Protein AF-A0A533VGX7-F1 (afdb_monomer_lite)

pLDDT: mean 81.73, std 16.18, range [33.44, 95.19]

Structure (mmCIF, N/CA/C/O backbone):
data_AF-A0A533VGX7-F1
#
_entry.id   AF-A0A533VGX7-F1
#
loop_
_atom_site.group_PDB
_atom_site.id
_atom_site.type_symbol
_atom_site.label_atom_id
_atom_site.label_alt_id
_atom_site.label_comp_id
_atom_site.label_asym_id
_atom_site.label_entity_id
_atom_site.label_seq_id
_atom_site.pdbx_PDB_ins_code
_atom_site.Cartn_x
_atom_site.Cartn_y
_atom_site.Cartn_z
_atom_site.occupancy
_atom_site.B_iso_or_equiv
_atom_site.auth_seq_id
_atom_site.auth_comp_id
_ato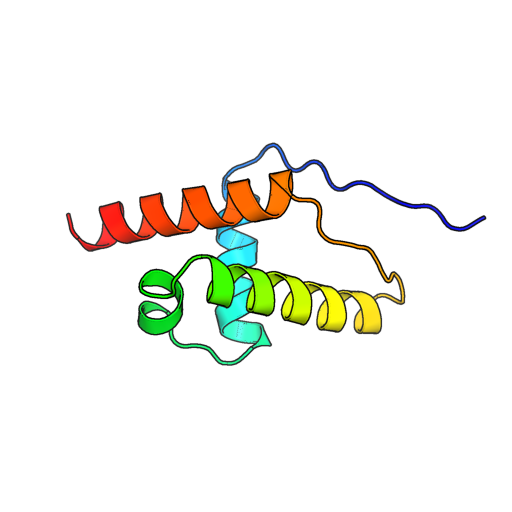m_site.auth_asym_id
_atom_site.auth_atom_id
_atom_site.pdbx_PDB_model_num
ATOM 1 N N . MET A 1 1 ? -9.434 3.511 28.655 1.00 36.56 1 MET A N 1
ATOM 2 C CA . MET A 1 1 ? -8.256 4.155 28.027 1.00 36.56 1 MET A CA 1
ATOM 3 C C . MET A 1 1 ? -8.159 3.662 26.592 1.00 36.56 1 MET A C 1
ATOM 5 O O . MET A 1 1 ? -8.079 2.458 26.401 1.00 36.56 1 MET A O 1
ATOM 9 N N . LYS A 1 2 ? -8.234 4.546 25.587 1.00 35.97 2 LYS A N 1
ATOM 10 C CA . LYS A 1 2 ? -7.978 4.171 24.185 1.00 35.97 2 LYS A CA 1
ATOM 11 C C . LYS A 1 2 ? -6.462 4.163 23.985 1.00 35.97 2 LYS A C 1
ATOM 13 O O . LYS A 1 2 ? -5.855 5.228 23.990 1.00 35.97 2 LYS A O 1
ATOM 18 N N . MET A 1 3 ? -5.854 2.982 23.873 1.00 33.44 3 MET A N 1
ATOM 19 C CA . MET A 1 3 ? -4.450 2.878 23.474 1.00 33.44 3 MET A CA 1
ATOM 20 C C . MET A 1 3 ? -4.331 3.233 21.991 1.00 33.44 3 MET A C 1
ATOM 22 O O . MET A 1 3 ? -4.805 2.504 21.120 1.00 33.44 3 MET A O 1
ATOM 26 N N . VAL A 1 4 ? -3.706 4.373 21.714 1.00 40.59 4 VAL A N 1
ATOM 27 C CA . VAL A 1 4 ? -3.239 4.731 20.377 1.00 40.59 4 VAL A CA 1
ATOM 28 C C . VAL A 1 4 ? -1.861 4.103 20.237 1.00 40.59 4 VAL A C 1
ATOM 30 O O . VAL A 1 4 ? -0.915 4.581 20.853 1.00 40.59 4 VAL A O 1
ATOM 33 N N . PHE A 1 5 ? -1.741 3.015 19.478 1.00 39.31 5 PHE A N 1
ATOM 34 C CA . PHE A 1 5 ? -0.414 2.526 19.118 1.00 39.31 5 PHE A CA 1
ATOM 35 C C . PHE A 1 5 ? -0.031 3.173 17.792 1.00 39.31 5 PHE A C 1
ATOM 37 O O . PHE A 1 5 ? -0.698 2.968 16.772 1.00 39.31 5 PHE A O 1
ATOM 44 N N . ILE A 1 6 ? 1.026 3.973 17.840 1.00 45.38 6 ILE A N 1
ATOM 45 C CA . ILE A 1 6 ? 1.728 4.463 16.663 1.00 45.38 6 ILE A CA 1
ATOM 46 C C . ILE A 1 6 ? 2.554 3.278 16.181 1.00 45.38 6 ILE A C 1
ATOM 48 O O . ILE A 1 6 ? 3.449 2.814 16.879 1.00 45.38 6 ILE A O 1
ATOM 52 N N . ILE A 1 7 ? 2.178 2.720 15.038 1.00 49.19 7 ILE A N 1
ATOM 53 C CA . ILE A 1 7 ? 2.980 1.701 14.379 1.00 49.19 7 ILE A CA 1
ATOM 54 C C . ILE A 1 7 ? 4.131 2.465 13.706 1.00 49.19 7 ILE A C 1
ATOM 56 O O . ILE A 1 7 ? 3.923 3.031 12.635 1.00 49.19 7 ILE A O 1
ATOM 60 N N . SER A 1 8 ? 5.301 2.562 14.349 1.00 47.00 8 SER A N 1
ATOM 61 C CA . SER A 1 8 ? 6.543 2.820 13.609 1.00 47.00 8 SER A CA 1
ATOM 62 C C . SER A 1 8 ? 7.063 1.458 13.157 1.00 47.00 8 SER A C 1
ATOM 64 O O . SER A 1 8 ? 7.341 0.582 13.973 1.00 47.00 8 SER A O 1
ATOM 66 N N . LEU A 1 9 ? 7.056 1.228 11.848 1.00 52.50 9 LEU A N 1
ATOM 67 C CA . LEU A 1 9 ? 7.610 0.025 11.231 1.00 52.50 9 LEU A CA 1
ATOM 68 C C . LEU A 1 9 ? 8.799 0.485 10.405 1.00 52.50 9 LEU A C 1
ATOM 70 O O . LEU A 1 9 ? 8.633 0.864 9.254 1.00 52.50 9 LEU A O 1
ATOM 74 N N . ASP A 1 10 ? 9.979 0.472 11.014 1.00 55.75 10 ASP A N 1
ATOM 75 C CA . ASP A 1 10 ? 11.264 0.794 10.382 1.00 55.75 10 ASP A CA 1
ATOM 76 C C . ASP A 1 10 ? 11.778 -0.327 9.448 1.00 55.75 10 ASP A C 1
ATOM 78 O O . ASP A 1 10 ? 12.971 -0.417 9.174 1.00 55.75 10 ASP A O 1
ATOM 82 N N . ASP A 1 11 ? 10.907 -1.224 8.975 1.00 66.62 11 ASP A N 1
ATOM 83 C CA . ASP A 1 11 ? 11.305 -2.431 8.245 1.00 66.62 11 ASP A CA 1
ATOM 84 C C . ASP A 1 11 ? 10.614 -2.490 6.878 1.00 66.62 11 ASP A C 1
ATOM 86 O O . ASP A 1 11 ? 9.385 -2.571 6.782 1.00 66.62 11 ASP A O 1
ATOM 90 N N . GLN A 1 12 ? 11.448 -2.443 5.834 1.00 66.44 12 GLN A N 1
ATOM 91 C CA . GLN A 1 12 ? 11.095 -2.458 4.411 1.00 66.44 12 GLN A CA 1
ATOM 92 C C . GLN A 1 12 ? 10.152 -3.614 4.054 1.00 66.44 12 GLN A C 1
ATOM 94 O O . GLN A 1 12 ? 9.229 -3.441 3.258 1.00 66.44 12 GLN A O 1
ATOM 99 N N . SER A 1 13 ? 10.308 -4.761 4.721 1.00 73.44 13 SER A N 1
ATOM 100 C CA . SER A 1 13 ? 9.466 -5.948 4.534 1.00 73.44 13 SER A CA 1
ATOM 101 C C . SER A 1 13 ? 7.984 -5.666 4.817 1.00 73.44 13 SER A C 1
ATOM 103 O O . SER A 1 13 ? 7.098 -6.281 4.223 1.00 73.44 13 SER A O 1
ATOM 105 N N . ASN A 1 14 ? 7.686 -4.710 5.704 1.00 79.44 14 ASN A N 1
ATOM 106 C CA . ASN A 1 14 ? 6.310 -4.362 6.047 1.00 79.44 14 ASN A CA 1
ATOM 107 C C . ASN A 1 14 ? 5.643 -3.480 4.999 1.00 79.44 14 ASN A C 1
ATOM 109 O O . ASN A 1 14 ? 4.440 -3.611 4.789 1.00 79.44 14 ASN A O 1
ATOM 113 N N . TYR A 1 15 ? 6.391 -2.591 4.346 1.00 86.75 15 TYR A N 1
ATOM 114 C CA . TYR A 1 15 ? 5.836 -1.761 3.279 1.00 86.75 15 TYR A CA 1
ATOM 115 C C . TYR A 1 15 ? 5.449 -2.619 2.076 1.00 86.75 15 TYR A C 1
ATOM 117 O O . TYR A 1 15 ? 4.352 -2.450 1.552 1.00 86.75 15 TYR A O 1
ATOM 125 N N . PHE A 1 16 ? 6.284 -3.606 1.736 1.00 85.12 16 PHE A N 1
ATOM 126 C CA . PHE A 1 16 ? 5.978 -4.623 0.725 1.00 85.12 16 PHE A CA 1
ATOM 127 C C . PHE A 1 16 ? 4.709 -5.395 1.060 1.00 85.12 16 PHE A C 1
ATOM 129 O O . PHE A 1 16 ? 3.778 -5.485 0.264 1.00 85.12 16 PHE A O 1
ATOM 136 N N . PHE A 1 17 ? 4.657 -5.917 2.288 1.00 87.62 17 PHE A N 1
ATOM 137 C CA . PHE A 1 17 ? 3.512 -6.673 2.761 1.00 87.62 17 PHE A CA 1
ATOM 138 C C . PHE A 1 17 ? 2.228 -5.845 2.679 1.00 87.62 17 PHE A C 1
ATOM 140 O O . PHE A 1 17 ? 1.203 -6.347 2.236 1.00 87.62 17 PHE A O 1
ATOM 147 N N . VAL A 1 18 ? 2.272 -4.572 3.077 1.00 89.25 18 VAL A N 1
ATOM 148 C CA . VAL A 1 18 ? 1.113 -3.674 3.010 1.00 89.25 18 VAL A CA 1
ATOM 149 C C . VAL A 1 18 ? 0.680 -3.438 1.568 1.00 89.25 18 VAL A C 1
ATOM 151 O O . VAL A 1 18 ? -0.517 -3.507 1.305 1.00 89.25 18 VAL A O 1
ATOM 154 N N . LEU A 1 19 ? 1.624 -3.200 0.652 1.00 91.25 19 LEU A N 1
ATOM 155 C CA . LEU A 1 19 ? 1.342 -3.043 -0.775 1.00 91.25 19 LEU A CA 1
ATOM 156 C C . LEU A 1 19 ? 0.572 -4.266 -1.311 1.00 91.25 19 LEU A C 1
ATOM 158 O O . LEU A 1 19 ? -0.542 -4.124 -1.803 1.00 91.25 19 LEU A O 1
ATOM 162 N N . HIS A 1 20 ? 1.073 -5.473 -1.044 1.00 91.62 20 HIS A N 1
ATOM 163 C CA . HIS A 1 20 ? 0.427 -6.727 -1.449 1.00 91.62 20 HIS A CA 1
ATOM 164 C C . HIS A 1 20 ? -0.932 -6.961 -0.775 1.00 91.62 20 HIS A C 1
ATOM 166 O O . HIS A 1 20 ? -1.866 -7.492 -1.371 1.00 91.62 20 HIS A O 1
ATOM 172 N N . GLN A 1 21 ? -1.077 -6.593 0.501 1.00 92.44 21 GLN A N 1
ATOM 173 C CA . GLN A 1 21 ? -2.373 -6.698 1.170 1.00 92.44 21 GLN A CA 1
ATOM 174 C C . GLN A 1 21 ? -3.396 -5.728 0.576 1.00 92.44 21 GLN A C 1
ATOM 176 O O . GLN A 1 21 ? -4.576 -6.056 0.575 1.00 92.44 21 GLN A O 1
ATOM 181 N N . ILE A 1 22 ? -2.974 -4.564 0.074 1.00 93.31 22 ILE A N 1
ATOM 182 C CA . ILE A 1 22 ? -3.860 -3.628 -0.624 1.00 93.31 22 ILE A CA 1
ATOM 183 C C . ILE A 1 22 ? -4.383 -4.257 -1.920 1.00 93.31 22 ILE A C 1
ATOM 185 O O . ILE A 1 22 ? -5.588 -4.191 -2.147 1.00 93.31 22 ILE A O 1
ATOM 189 N N . GLU A 1 23 ? -3.532 -4.920 -2.708 1.00 93.62 23 GLU A N 1
ATOM 190 C CA . GLU A 1 23 ? -3.943 -5.647 -3.925 1.00 93.62 23 GLU A CA 1
ATOM 191 C C . GLU A 1 23 ? -5.046 -6.658 -3.620 1.00 93.62 23 GLU A C 1
ATOM 193 O O . GLU A 1 23 ? -6.113 -6.642 -4.230 1.00 93.62 23 GLU A O 1
ATOM 198 N N . ILE A 1 24 ? -4.811 -7.497 -2.608 1.00 92.94 24 ILE A N 1
ATOM 199 C CA . ILE A 1 24 ? -5.716 -8.586 -2.235 1.00 92.94 24 ILE A CA 1
ATOM 200 C C . ILE A 1 24 ? -7.005 -8.046 -1.605 1.00 92.94 24 ILE A C 1
ATOM 202 O O . ILE A 1 24 ? -8.104 -8.439 -1.993 1.00 92.94 24 ILE A O 1
ATOM 206 N N . ASP A 1 25 ? -6.893 -7.170 -0.604 1.00 92.69 25 ASP A N 1
ATOM 207 C CA . ASP A 1 25 ? -8.043 -6.730 0.192 1.00 92.69 25 ASP A CA 1
ATOM 208 C C . ASP A 1 25 ? -8.918 -5.718 -0.561 1.00 92.69 25 ASP A C 1
ATOM 210 O O . ASP A 1 25 ? -10.100 -5.583 -0.221 1.00 92.69 25 ASP A O 1
ATOM 214 N N . LEU A 1 26 ? -8.361 -4.963 -1.518 1.00 93.69 26 LEU A N 1
ATOM 215 C CA . LEU A 1 26 ? -9.098 -3.988 -2.330 1.00 93.69 26 LEU A CA 1
ATOM 216 C C . LEU A 1 26 ? -9.409 -4.476 -3.751 1.00 93.69 26 LEU A C 1
ATOM 218 O O . LEU A 1 26 ? -10.141 -3.767 -4.438 1.00 93.69 26 LEU A O 1
ATOM 222 N N . ASP A 1 27 ? -8.943 -5.667 -4.139 1.00 94.25 27 ASP A N 1
ATOM 223 C CA . ASP A 1 27 ? -9.136 -6.260 -5.473 1.00 94.25 27 ASP A CA 1
ATOM 224 C C . ASP A 1 27 ? -8.584 -5.351 -6.589 1.00 94.25 27 ASP A C 1
ATOM 226 O O . ASP A 1 27 ? -9.283 -4.972 -7.529 1.00 94.25 27 ASP A O 1
ATOM 230 N N . ILE A 1 28 ? -7.325 -4.932 -6.420 1.00 94.44 28 ILE A N 1
ATOM 231 C CA . ILE A 1 28 ? -6.586 -4.057 -7.342 1.00 94.44 28 ILE A CA 1
ATOM 232 C C . ILE A 1 28 ? -5.502 -4.886 -8.028 1.00 94.44 28 ILE A C 1
ATOM 234 O O . ILE A 1 28 ? -4.781 -5.634 -7.367 1.00 94.44 28 ILE A O 1
ATOM 238 N N . PHE A 1 29 ? -5.362 -4.736 -9.345 1.00 94.31 29 PHE A N 1
ATOM 239 C CA . PHE A 1 29 ? -4.286 -5.387 -10.092 1.00 94.31 29 PHE A CA 1
ATOM 240 C C . PHE A 1 29 ? -2.915 -4.813 -9.717 1.00 94.31 29 PHE A C 1
ATOM 242 O O . PHE A 1 29 ? -2.788 -3.611 -9.499 1.00 94.31 29 PHE A O 1
ATOM 249 N N . HIS A 1 30 ? -1.886 -5.663 -9.705 1.00 92.06 30 HIS A N 1
ATOM 250 C CA . HIS A 1 30 ? -0.517 -5.274 -9.356 1.00 92.06 30 HIS A CA 1
ATOM 251 C C . HIS A 1 30 ? -0.014 -4.086 -10.198 1.00 92.06 30 HIS A C 1
ATOM 253 O O . HIS A 1 30 ? 0.329 -3.042 -9.647 1.00 92.06 30 HIS A O 1
ATOM 259 N N . ASP A 1 31 ? -0.117 -4.182 -11.527 1.00 92.38 31 ASP A N 1
ATOM 260 C CA . ASP A 1 31 ? 0.283 -3.117 -12.459 1.00 92.38 31 ASP A CA 1
ATOM 261 C C . ASP A 1 31 ? -0.470 -1.802 -12.184 1.00 92.38 31 ASP A C 1
ATOM 263 O O . ASP A 1 31 ? 0.115 -0.719 -12.166 1.00 92.38 31 ASP A O 1
ATOM 267 N N . GLU A 1 32 ? -1.775 -1.885 -11.888 1.00 94.06 32 GLU A N 1
ATOM 268 C CA . GLU A 1 32 ? -2.586 -0.713 -11.540 1.00 94.06 32 GLU A CA 1
ATOM 269 C C . GLU A 1 32 ? -2.089 -0.055 -10.245 1.00 94.06 32 GLU A C 1
ATOM 271 O O . GLU A 1 32 ? -2.112 1.173 -10.119 1.00 94.06 32 GLU A O 1
ATOM 276 N N . LEU A 1 33 ? -1.636 -0.859 -9.281 1.00 92.94 33 LEU A N 1
ATOM 277 C CA . LEU A 1 33 ? -1.096 -0.378 -8.018 1.00 92.94 33 LEU A CA 1
ATOM 278 C C . LEU A 1 33 ? 0.269 0.293 -8.199 1.00 92.94 33 LEU A C 1
ATOM 280 O O . LEU A 1 33 ? 0.484 1.369 -7.634 1.00 92.94 33 LEU A O 1
ATOM 284 N N . LEU A 1 34 ? 1.161 -0.295 -9.001 1.00 91.75 34 LEU A N 1
ATOM 285 C CA . LEU A 1 34 ? 2.498 0.240 -9.276 1.00 91.75 34 LEU A CA 1
ATOM 286 C C . LEU A 1 34 ? 2.453 1.543 -10.090 1.00 91.75 34 LEU A C 1
ATOM 288 O O . LEU A 1 34 ? 3.158 2.512 -9.769 1.00 91.75 34 LEU A O 1
ATOM 292 N N . GLU A 1 35 ? 1.570 1.615 -11.087 1.00 92.62 35 GLU A N 1
ATOM 293 C CA . GLU A 1 35 ? 1.362 2.804 -11.923 1.00 92.62 35 GLU A CA 1
ATOM 294 C C . GLU A 1 35 ? 0.571 3.914 -11.213 1.00 92.62 35 GLU A C 1
ATOM 296 O O . GLU A 1 35 ? 0.553 5.066 -11.664 1.00 92.62 35 GLU A O 1
ATOM 301 N N . ALA A 1 36 ? -0.077 3.612 -10.084 1.00 92.88 36 ALA A N 1
ATOM 302 C CA . ALA A 1 36 ? -0.937 4.574 -9.414 1.00 92.88 36 ALA A CA 1
ATOM 303 C C . ALA A 1 36 ? -0.174 5.834 -8.959 1.00 92.88 36 ALA A C 1
ATOM 305 O O . ALA A 1 36 ? 0.906 5.747 -8.349 1.00 92.88 36 ALA A O 1
ATOM 306 N N . PRO A 1 37 ? -0.759 7.032 -9.164 1.00 94.25 37 PRO A N 1
ATOM 307 C CA . PRO A 1 37 ? -0.217 8.257 -8.601 1.00 94.25 37 PRO A CA 1
ATOM 308 C C . PRO A 1 37 ? -0.329 8.230 -7.073 1.00 94.25 37 PRO A C 1
ATOM 310 O O . PRO A 1 37 ? -1.223 7.596 -6.503 1.00 94.25 37 PRO A O 1
ATOM 313 N N . LYS A 1 38 ? 0.548 8.983 -6.401 1.00 92.44 38 LYS A N 1
ATOM 314 C CA . LYS A 1 38 ? 0.631 9.033 -4.932 1.00 92.44 38 LYS A CA 1
ATOM 315 C C . LYS A 1 38 ? -0.719 9.290 -4.254 1.00 92.44 38 LYS A C 1
ATOM 317 O O . LYS A 1 38 ? -1.030 8.665 -3.252 1.00 92.44 38 LYS A O 1
ATOM 322 N N . GLU A 1 39 ? -1.533 10.178 -4.814 1.00 93.88 39 GLU A N 1
ATOM 323 C CA . GLU A 1 39 ? -2.848 10.543 -4.269 1.00 93.88 39 GLU A CA 1
ATOM 324 C C . GLU A 1 39 ? -3.818 9.355 -4.247 1.00 93.88 39 GLU A C 1
ATOM 326 O O . GLU A 1 39 ? -4.569 9.178 -3.290 1.00 93.88 39 GLU A O 1
ATOM 331 N N . ARG A 1 40 ? -3.781 8.515 -5.288 1.00 94.38 40 ARG A N 1
ATOM 332 C CA . ARG A 1 40 ? -4.610 7.310 -5.384 1.00 94.38 40 ARG A CA 1
ATOM 333 C C . ARG A 1 40 ? -4.124 6.241 -4.409 1.00 94.38 40 ARG A C 1
ATOM 335 O O . ARG A 1 40 ? -4.937 5.650 -3.703 1.00 94.38 40 ARG A O 1
ATOM 342 N N . LEU A 1 41 ? -2.806 6.067 -4.310 1.00 93.62 41 LEU A N 1
ATOM 343 C CA . LEU A 1 41 ? -2.191 5.164 -3.340 1.00 93.62 41 LEU A CA 1
ATOM 344 C C . LEU A 1 41 ? -2.531 5.569 -1.896 1.00 93.62 41 LEU A C 1
ATOM 346 O O . LEU A 1 41 ? -2.885 4.720 -1.083 1.00 93.62 41 LEU A O 1
ATOM 350 N N . ASP A 1 42 ? -2.505 6.867 -1.587 1.00 93.56 42 ASP A N 1
ATOM 351 C CA . ASP A 1 42 ? -2.881 7.396 -0.274 1.00 93.56 42 ASP A CA 1
ATOM 352 C C . ASP A 1 42 ? -4.324 7.037 0.104 1.00 93.56 42 ASP A C 1
ATOM 354 O O . ASP A 1 42 ? -4.576 6.643 1.247 1.00 93.56 42 ASP A O 1
ATOM 358 N N . VAL A 1 43 ? -5.263 7.149 -0.843 1.00 94.38 43 VAL A N 1
ATOM 359 C CA . VAL A 1 43 ? -6.668 6.763 -0.638 1.00 94.38 43 VAL A CA 1
ATOM 360 C C . VAL A 1 43 ? -6.775 5.269 -0.348 1.00 94.38 43 VAL A C 1
ATOM 362 O O . VAL A 1 43 ? -7.431 4.878 0.61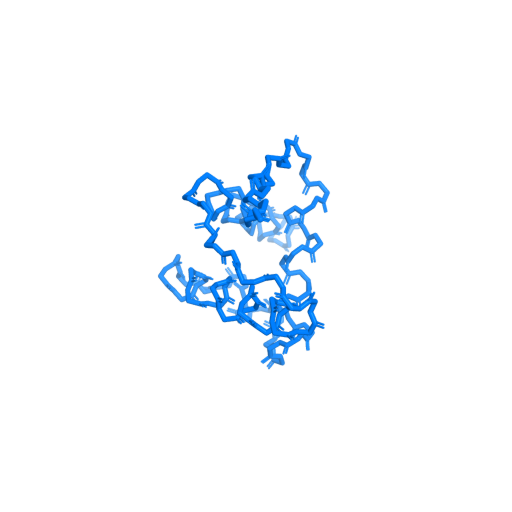7 1.00 94.38 43 VAL A O 1
ATOM 365 N N . TRP A 1 44 ? -6.100 4.429 -1.129 1.00 95.19 44 TRP A N 1
ATOM 366 C CA . TRP A 1 44 ? -6.132 2.980 -0.940 1.00 95.19 44 TRP A CA 1
ATOM 367 C C . TRP A 1 44 ? -5.509 2.530 0.378 1.00 95.19 44 TRP A C 1
ATOM 369 O O . TRP A 1 44 ? -6.089 1.697 1.073 1.00 95.19 44 TRP A O 1
ATOM 379 N N . ILE A 1 45 ? -4.392 3.132 0.790 1.00 92.56 45 ILE A N 1
ATOM 380 C CA . ILE A 1 45 ? -3.789 2.873 2.103 1.00 92.56 45 ILE A CA 1
ATOM 381 C C . ILE A 1 45 ? -4.785 3.206 3.224 1.00 92.56 45 ILE A C 1
ATOM 383 O O . ILE A 1 45 ? -4.923 2.438 4.180 1.00 92.56 45 ILE A O 1
ATOM 387 N N . GLU A 1 46 ? -5.498 4.333 3.125 1.00 91.75 46 GLU A N 1
ATOM 388 C CA . GLU A 1 46 ? -6.515 4.718 4.109 1.00 91.75 46 GLU A CA 1
ATOM 389 C C . GLU A 1 46 ? -7.721 3.773 4.118 1.00 91.75 46 GLU A C 1
ATOM 391 O O . GLU A 1 46 ? -8.182 3.374 5.194 1.00 91.75 46 GLU A O 1
ATOM 396 N N . GLU A 1 47 ? -8.228 3.394 2.943 1.00 92.00 47 GLU A N 1
ATOM 397 C CA . GLU A 1 47 ? -9.329 2.440 2.816 1.00 92.00 47 GLU A CA 1
ATOM 398 C C . GLU A 1 47 ? -8.964 1.079 3.405 1.00 92.00 47 GLU A C 1
ATOM 400 O O . GLU A 1 47 ? -9.729 0.521 4.200 1.00 92.00 47 GLU A O 1
ATOM 405 N N . TRP A 1 48 ? -7.779 0.570 3.073 1.00 91.38 48 TRP A N 1
ATOM 406 C CA . TRP A 1 48 ? -7.252 -0.676 3.610 1.00 91.38 48 TRP A CA 1
ATOM 407 C C . TRP A 1 48 ? -7.160 -0.627 5.138 1.00 91.38 48 TRP A C 1
ATOM 409 O O . TRP A 1 48 ? -7.727 -1.479 5.831 1.00 91.38 48 TRP A O 1
ATOM 419 N N . PHE A 1 49 ? -6.562 0.431 5.696 1.00 89.00 49 PHE A N 1
ATOM 420 C CA . PHE A 1 49 ? -6.485 0.611 7.148 1.00 89.00 49 PHE A CA 1
ATOM 421 C C . PHE A 1 49 ? -7.862 0.683 7.807 1.00 89.00 49 PHE A C 1
ATOM 423 O O . PHE A 1 49 ? -8.058 0.146 8.899 1.00 89.00 49 PHE A O 1
ATOM 430 N N . LYS A 1 50 ? -8.839 1.322 7.157 1.00 87.06 50 LYS A N 1
ATOM 431 C CA . LYS A 1 50 ? -10.218 1.393 7.648 1.00 87.06 50 LYS A CA 1
ATOM 432 C C . LYS A 1 50 ? -10.879 0.013 7.658 1.00 87.06 50 LYS A C 1
ATOM 434 O O . LYS A 1 50 ? -11.510 -0.335 8.658 1.00 87.06 50 LYS A O 1
ATOM 439 N N . ARG A 1 51 ? -10.709 -0.793 6.600 1.00 86.69 51 ARG A N 1
ATOM 440 C CA . ARG A 1 51 ? -11.211 -2.180 6.536 1.00 86.69 51 ARG A CA 1
ATOM 441 C C . ARG A 1 51 ? -10.606 -3.027 7.659 1.00 86.69 51 ARG A C 1
ATOM 443 O O . ARG A 1 51 ? -11.343 -3.603 8.459 1.00 86.69 51 ARG A O 1
ATOM 450 N N . ARG A 1 52 ? -9.277 -3.018 7.808 1.00 83.44 52 ARG A N 1
ATOM 451 C CA . ARG A 1 52 ? -8.561 -3.758 8.867 1.00 83.44 52 ARG A CA 1
ATOM 452 C C . ARG A 1 52 ? -8.896 -3.255 10.276 1.00 83.44 52 ARG A C 1
ATOM 454 O O . ARG A 1 52 ? -9.047 -4.048 11.209 1.00 83.44 52 ARG A O 1
ATOM 461 N N . GLY A 1 53 ? -9.061 -1.946 10.444 1.00 80.75 53 GLY A N 1
ATOM 462 C CA . GLY A 1 53 ? -9.476 -1.324 11.701 1.00 80.75 53 GLY A CA 1
ATOM 463 C C . GLY A 1 53 ? -10.884 -1.738 12.132 1.00 80.75 53 GLY A C 1
ATOM 464 O O . GLY A 1 53 ? -11.117 -1.949 13.321 1.00 80.75 53 GLY A O 1
ATOM 465 N N . ASN A 1 54 ? -11.805 -1.928 11.182 1.00 76.88 54 ASN A N 1
ATOM 466 C CA . ASN A 1 54 ? -13.146 -2.443 11.466 1.00 76.88 54 ASN A CA 1
ATOM 467 C C . ASN A 1 54 ? -13.131 -3.926 11.869 1.00 76.88 54 ASN A C 1
ATOM 469 O O . ASN A 1 54 ? -13.879 -4.305 12.765 1.00 76.88 54 ASN A O 1
ATOM 473 N N . ILE A 1 55 ? -12.256 -4.744 11.273 1.00 76.75 55 ILE A N 1
ATOM 474 C CA . ILE A 1 55 ? -12.095 -6.166 11.635 1.00 76.75 55 ILE A CA 1
ATOM 475 C C . ILE A 1 55 ? -11.510 -6.312 13.049 1.00 76.75 55 ILE A C 1
ATOM 477 O O . ILE A 1 55 ? -11.963 -7.134 13.839 1.00 76.75 55 ILE A O 1
ATOM 481 N N . THR A 1 56 ? -10.505 -5.501 13.386 1.00 73.06 56 THR A N 1
ATOM 482 C CA . THR A 1 56 ? -9.797 -5.583 14.678 1.00 73.06 56 THR A CA 1
ATOM 483 C C . THR A 1 56 ? -10.459 -4.783 15.806 1.00 73.06 56 THR A C 1
ATOM 485 O O . THR A 1 56 ? -10.009 -4.855 16.949 1.00 73.06 56 THR A O 1
ATOM 488 N N . GLY A 1 57 ? -11.481 -3.974 15.503 1.00 71.00 57 GLY A N 1
ATOM 489 C CA . GLY A 1 57 ? -12.100 -3.022 16.436 1.00 71.00 57 GLY A CA 1
ATOM 490 C C . GLY A 1 57 ? -11.218 -1.813 16.791 1.00 71.00 57 GLY A C 1
ATOM 491 O O . GLY A 1 57 ? -11.631 -0.947 17.565 1.00 71.00 57 GLY A O 1
ATOM 492 N N . ASN A 1 58 ? -10.013 -1.722 16.220 1.00 70.44 58 ASN A N 1
ATOM 493 C CA . ASN A 1 58 ? -9.040 -0.668 16.478 1.00 70.44 58 ASN A CA 1
ATOM 494 C C . ASN A 1 58 ? -8.973 0.305 15.301 1.00 70.44 58 ASN A C 1
ATOM 496 O O . ASN A 1 58 ? -8.153 0.167 14.396 1.00 70.44 58 ASN A O 1
ATOM 500 N N . GLN A 1 59 ? -9.799 1.348 15.343 1.00 65.38 59 GLN A N 1
ATOM 501 C CA . GLN A 1 59 ? -9.703 2.441 14.379 1.00 65.38 59 GLN A CA 1
ATOM 502 C C . GLN A 1 59 ? -8.507 3.341 14.706 1.00 65.38 59 GLN A C 1
ATOM 504 O O . GLN A 1 59 ? -8.482 4.020 15.737 1.00 65.38 59 GLN A O 1
ATOM 509 N N . ARG A 1 60 ? -7.511 3.346 13.818 1.00 69.69 60 ARG A N 1
ATOM 510 C CA . ARG A 1 60 ? -6.328 4.211 13.885 1.00 69.69 60 ARG A CA 1
ATOM 511 C C . ARG A 1 60 ? -6.227 5.056 12.625 1.00 69.69 60 ARG A C 1
ATOM 513 O O . ARG A 1 60 ? -6.734 4.672 11.576 1.00 69.69 60 ARG A O 1
ATOM 520 N N . LYS A 1 61 ? -5.571 6.209 12.749 1.00 78.31 61 LYS A N 1
ATOM 521 C CA . LYS A 1 61 ? -5.166 7.011 11.596 1.00 78.31 61 LYS A CA 1
ATOM 522 C C . LYS A 1 61 ? -3.815 6.516 11.099 1.00 78.31 61 LYS A C 1
ATOM 524 O O . LYS A 1 61 ? -2.945 6.208 11.912 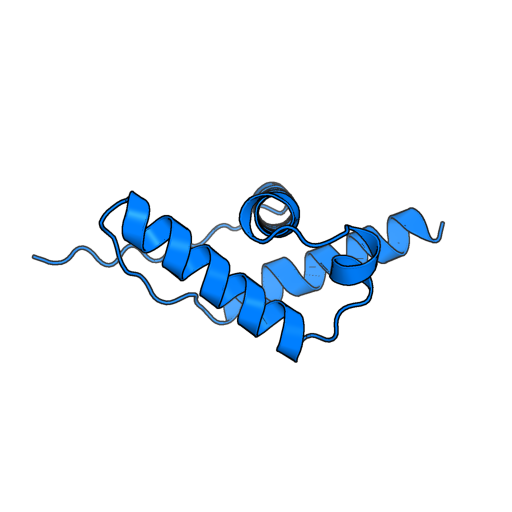1.00 78.31 61 LYS A O 1
ATOM 529 N N . VAL A 1 62 ? -3.662 6.473 9.783 1.00 82.12 62 VAL A N 1
ATOM 530 C CA . VAL A 1 62 ? -2.375 6.215 9.136 1.00 82.12 62 VAL A CA 1
ATOM 531 C C . VAL A 1 62 ? -1.501 7.460 9.289 1.00 82.12 62 VAL A C 1
ATOM 533 O O . VAL A 1 62 ? -1.987 8.575 9.089 1.00 82.12 62 VAL A O 1
ATOM 536 N N . SER A 1 63 ? -0.239 7.295 9.688 1.00 86.50 63 SER A N 1
ATOM 537 C CA . SER A 1 63 ? 0.713 8.409 9.773 1.00 86.50 63 SER A CA 1
ATOM 538 C C . SER A 1 63 ? 1.252 8.785 8.389 1.00 86.50 63 SER A C 1
ATOM 540 O O . SER A 1 63 ? 1.290 7.956 7.479 1.00 86.50 63 SER A O 1
ATOM 542 N N . ALA A 1 64 ? 1.694 10.036 8.228 1.00 87.12 64 ALA A N 1
ATOM 543 C CA . ALA A 1 64 ? 2.323 10.495 6.986 1.00 87.12 64 ALA A CA 1
ATOM 544 C C . ALA A 1 64 ? 3.614 9.716 6.676 1.00 87.12 64 ALA A C 1
ATOM 546 O O . ALA A 1 64 ? 3.823 9.318 5.533 1.00 87.12 64 ALA A O 1
ATOM 547 N N . ASP A 1 65 ? 4.423 9.424 7.698 1.00 86.38 65 ASP A N 1
ATOM 548 C CA . ASP A 1 65 ? 5.670 8.662 7.549 1.00 86.38 65 ASP A CA 1
ATOM 549 C C . ASP A 1 65 ? 5.416 7.249 7.016 1.00 86.38 65 ASP A C 1
ATOM 551 O O . ASP A 1 65 ? 6.128 6.773 6.137 1.00 86.38 65 ASP A O 1
ATOM 555 N N . PHE A 1 66 ? 4.351 6.595 7.490 1.00 85.75 66 PHE A N 1
ATOM 556 C CA . PHE A 1 66 ? 3.966 5.275 7.000 1.00 85.75 66 PHE A CA 1
ATOM 557 C C . PHE A 1 66 ? 3.578 5.317 5.519 1.00 85.75 66 PH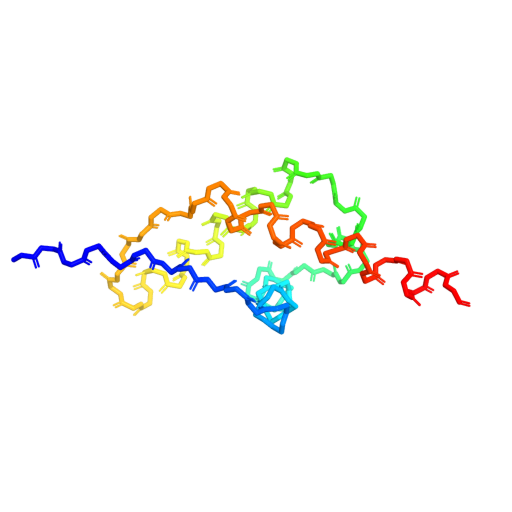E A C 1
ATOM 559 O O . PHE A 1 66 ? 4.053 4.495 4.740 1.00 85.75 66 PHE A O 1
ATOM 566 N N . LYS A 1 67 ? 2.751 6.293 5.119 1.00 89.31 67 LYS A N 1
ATOM 567 C CA . LYS A 1 67 ? 2.362 6.478 3.712 1.00 89.31 67 LYS A CA 1
ATOM 568 C C . LYS A 1 67 ? 3.580 6.711 2.821 1.00 89.31 67 LYS A C 1
ATOM 570 O O . LYS A 1 67 ? 3.685 6.118 1.752 1.00 89.31 67 LYS A O 1
ATOM 575 N N . GLN A 1 68 ? 4.521 7.537 3.282 1.00 90.31 68 GLN A N 1
ATOM 576 C CA . GLN A 1 68 ? 5.758 7.798 2.555 1.00 90.31 68 GLN A CA 1
ATOM 577 C C . GLN A 1 68 ? 6.623 6.536 2.425 1.00 90.31 68 GLN A C 1
ATOM 579 O O . GLN A 1 68 ? 7.192 6.313 1.362 1.00 90.31 68 GLN A O 1
ATOM 584 N N . GLY A 1 69 ? 6.684 5.697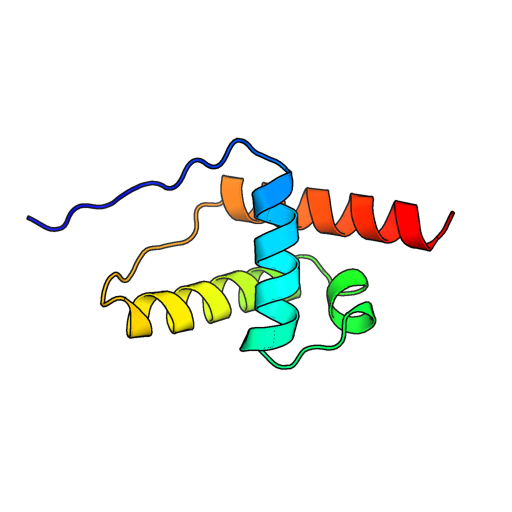 3.462 1.00 89.62 69 GLY A N 1
ATOM 585 C CA . GLY A 1 69 ? 7.369 4.404 3.415 1.00 89.62 69 GLY A CA 1
ATOM 586 C C . GLY A 1 69 ? 6.779 3.446 2.376 1.00 89.62 69 GLY A C 1
ATOM 587 O O . GLY A 1 69 ? 7.523 2.912 1.557 1.00 89.62 69 GLY A O 1
ATOM 588 N N . VAL A 1 70 ? 5.447 3.297 2.341 1.00 89.94 70 VAL A N 1
ATOM 589 C CA . VAL A 1 70 ? 4.754 2.479 1.323 1.00 89.94 70 VAL A CA 1
ATOM 590 C C . VAL A 1 70 ? 5.000 3.023 -0.085 1.00 89.94 70 VAL A C 1
ATOM 592 O O . VAL A 1 70 ? 5.315 2.257 -0.990 1.00 89.94 70 VAL A O 1
ATOM 595 N N . PHE A 1 71 ? 4.923 4.344 -0.269 1.00 90.75 71 PHE A N 1
ATOM 596 C CA . PHE A 1 71 ? 5.190 4.969 -1.565 1.00 90.75 71 PHE A CA 1
ATOM 597 C C . PHE A 1 71 ? 6.627 4.738 -2.045 1.00 90.75 71 PHE A C 1
ATOM 599 O O . PHE A 1 71 ? 6.822 4.340 -3.187 1.00 90.75 71 PHE A O 1
ATOM 606 N N . ASN A 1 72 ? 7.626 4.951 -1.182 1.00 91.19 72 ASN A N 1
ATOM 607 C CA . ASN A 1 72 ? 9.025 4.710 -1.538 1.00 91.19 72 ASN A CA 1
ATOM 608 C C . ASN A 1 72 ? 9.235 3.266 -1.997 1.00 91.19 72 ASN A C 1
ATOM 610 O O . ASN A 1 72 ? 10.011 3.018 -2.912 1.00 91.19 72 ASN A O 1
ATOM 614 N N . TRP A 1 73 ? 8.541 2.322 -1.362 1.00 90.06 73 TRP A N 1
ATOM 615 C CA . TRP A 1 73 ? 8.697 0.917 -1.688 1.00 90.06 73 TRP A CA 1
ATOM 616 C C . TRP A 1 73 ? 8.005 0.511 -2.987 1.00 90.06 73 TRP A C 1
ATOM 618 O O . TRP A 1 73 ? 8.608 -0.211 -3.770 1.00 90.06 73 TRP A O 1
ATOM 628 N N . LYS A 1 74 ? 6.827 1.078 -3.279 1.00 91.56 74 LYS A N 1
ATOM 629 C CA . LYS A 1 74 ? 6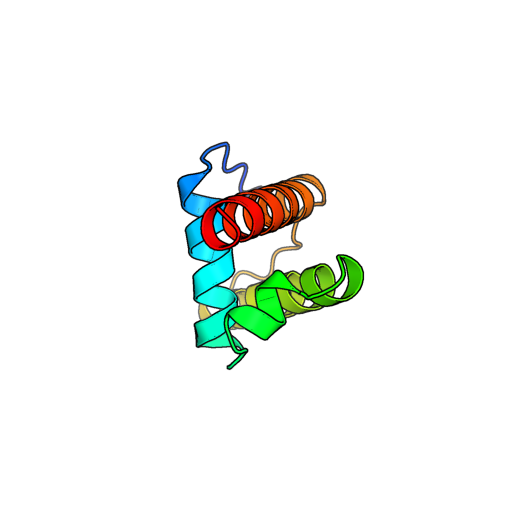.191 0.966 -4.601 1.00 91.56 74 LYS A CA 1
ATOM 630 C C . LYS A 1 74 ? 7.144 1.389 -5.727 1.00 91.56 74 LYS A C 1
ATOM 632 O O . LYS A 1 74 ? 7.217 0.734 -6.758 1.00 91.56 74 LYS A O 1
ATOM 637 N N . GLU A 1 75 ? 7.865 2.498 -5.545 1.00 91.31 75 GLU A N 1
ATOM 638 C CA . GLU A 1 75 ? 8.801 2.995 -6.562 1.00 91.31 75 GLU A CA 1
ATOM 639 C C . GLU A 1 75 ? 10.005 2.055 -6.741 1.00 91.31 75 GLU A C 1
ATOM 641 O O . GLU A 1 75 ? 10.387 1.797 -7.877 1.00 91.31 75 GLU A O 1
ATOM 646 N N . VAL A 1 76 ? 10.549 1.488 -5.655 1.00 90.12 76 VAL A N 1
ATOM 647 C CA . VAL A 1 76 ? 11.623 0.478 -5.745 1.00 90.12 76 VAL A CA 1
ATOM 648 C C . VAL A 1 76 ? 11.144 -0.791 -6.448 1.00 90.12 76 VAL A C 1
ATOM 650 O O . VAL A 1 76 ? 11.874 -1.357 -7.252 1.00 90.12 76 VAL A O 1
ATOM 653 N N . GLU A 1 77 ? 9.929 -1.247 -6.160 1.00 87.69 77 GLU A N 1
ATOM 654 C CA . GLU A 1 77 ? 9.357 -2.432 -6.800 1.00 87.69 77 GLU A CA 1
ATOM 655 C C . GLU A 1 77 ? 9.176 -2.232 -8.306 1.00 87.69 77 GLU A C 1
ATOM 657 O O . GLU A 1 77 ? 9.628 -3.065 -9.086 1.00 87.69 77 GLU A O 1
ATOM 662 N N . ARG A 1 78 ? 8.656 -1.070 -8.723 1.00 87.81 78 ARG A N 1
ATOM 663 C CA . ARG A 1 78 ? 8.574 -0.709 -10.144 1.00 87.81 78 ARG A CA 1
ATOM 664 C C . ARG A 1 78 ? 9.952 -0.703 -10.819 1.00 87.81 78 ARG A C 1
ATOM 666 O O . ARG A 1 78 ? 10.097 -1.227 -11.916 1.00 87.81 78 ARG A O 1
ATOM 673 N N . GLU A 1 79 ? 10.973 -0.146 -10.165 1.00 88.69 79 GLU A N 1
ATOM 674 C CA . GLU A 1 79 ? 12.351 -0.163 -10.686 1.00 88.69 79 GLU A CA 1
ATOM 675 C C . GLU A 1 79 ? 12.910 -1.588 -10.850 1.00 88.69 79 GLU A C 1
ATOM 677 O O . GLU A 1 79 ? 13.707 -1.829 -11.756 1.00 88.69 79 GLU A O 1
ATOM 682 N N . LEU A 1 80 ? 12.505 -2.532 -9.994 1.00 86.25 80 LEU A N 1
ATOM 683 C CA . LEU A 1 80 ? 12.911 -3.937 -10.089 1.00 86.25 80 LEU A CA 1
ATOM 684 C C . LEU A 1 80 ? 12.189 -4.690 -11.214 1.00 86.25 80 LEU A C 1
ATOM 686 O O . LEU A 1 80 ? 12.794 -5.586 -11.796 1.00 86.25 80 LEU A O 1
ATOM 690 N N . GLU A 1 81 ? 10.934 -4.349 -11.522 1.00 82.31 81 GLU A N 1
ATOM 691 C CA . GLU A 1 81 ? 10.192 -4.947 -12.643 1.00 82.31 81 GLU A CA 1
ATOM 692 C C . GLU A 1 81 ? 10.635 -4.417 -14.012 1.00 82.31 81 GLU A C 1
ATOM 694 O O . GLU A 1 81 ? 10.578 -5.136 -15.011 1.00 82.31 81 GLU A O 1
ATOM 699 N N . GLU A 1 82 ? 11.087 -3.164 -14.069 1.00 79.88 82 GLU A N 1
ATOM 700 C CA . GLU A 1 82 ? 11.568 -2.530 -15.300 1.00 79.88 82 GLU A CA 1
ATOM 701 C C . GLU A 1 82 ? 13.019 -2.922 -15.676 1.00 79.88 82 GLU A C 1
ATOM 703 O O . GLU A 1 82 ? 13.473 -2.574 -16.773 1.00 79.88 82 GLU A O 1
ATOM 708 N N . SER A 1 83 ? 13.752 -3.632 -14.799 1.00 67.75 83 SER A N 1
ATOM 709 C CA . SER A 1 83 ? 15.165 -4.033 -14.977 1.00 67.75 83 SER A CA 1
ATOM 710 C C . SER A 1 83 ? 15.364 -5.443 -15.533 1.00 67.75 83 SER A C 1
ATOM 712 O O . SER A 1 83 ? 16.449 -5.628 -16.141 1.00 67.75 83 SER A O 1
#

Sequence (83 aa):
MKMVFIISLDDQSNYFFVLHQIEIDLDIFHDELLEAPKERLDVWIEEWFKRRGNITGNQRKVSADFKQGVFNWKEVERELEES

Radius of gyration: 13.05 Å; chains: 1; bounding box: 28×19×43 Å

Secondary structure (DSSP, 8-state):
-----------HHHHHHHHHHHHHHHT--HHHHHH--HHHHHHHHHHHHHHHHHHHS---PPPHHHHHHHHHHHHHHHHHH--

Foldseek 3Di:
DQDADDDPDPDLVVLVVLLVLLCVVVVNDLVCSLPDDLVVLVVSSQVSLVVVCVVVVHRHDDDPVSSVSNVVSSPVVVVVVVD